Protein AF-A0A6D0IPJ7-F1 (afdb_monomer_lite)

Foldseek 3Di:
DDDDDDDDDQDPVNVVVCVVVVHDDDDDPPPDDPPDDDDDDDDDDDDPLRVLLVVVVVPDDPDDDDVVNSVVVSVVVVVVVVVVVLVPQDWDFDWDADPVLDIDTDPVRTGFHADPQFPPFRKTKHWDDDVVSVDPDTDIDIDGPDDDGDDDDPDDDDDDDPDDDDDDD

Organism: Escherichia coli (NCBI:txid562)

pLDDT: mean 82.39, std 18.3, range [33.25, 98.56]

InterPro domains:
  IPR010424 Acetate kinase EutQ [PF06249] (65-169)
  IPR010424 Acetate kinase EutQ [PTHR36169] (1-169)
  IPR011051 RmlC-like cupin domain superfamily [SSF51182] (88-169)
  IPR014710 RmlC-like jelly roll fold [G3DSA:2.60.120.10] (81-169)

Sequence (169 aa):
MSVVLRASIITPEAREVADLLGFTITECDESSPVTASVPASVPADKTESQRIRETIIAQLPEGQFTESLVAQLMEKVMKEKQSLEQGAMQPSFKSVTGKGGIKVIDGSSVKFGRFDGAEPHCVGLTDLVTGDDGSSMAAGFMQWENAFFPWTLNYDEIDMVLEGELHVR

Radius of gyration: 24.4 Å; chains: 1; bounding box: 51×52×63 Å

Secondary structure (DSSP, 8-state):
-----SS-PPPHHHHHHHHHTTPPP-----------------PPPPPHHHHHHHHHHHHS-SS---HHHHHHHHHHHHHHHHHHHHTT---EEEEEE-TTS-EEEEEEEEEPEE-GGGTTS-EEEEEEE-GGGT-SS-EEEEEESS-------SS-------SS-----

Structure (mmCIF, N/CA/C/O backbone):
data_AF-A0A6D0IPJ7-F1
#
_entry.id   AF-A0A6D0IPJ7-F1
#
loop_
_atom_site.group_PDB
_atom_site.id
_atom_site.type_symbol
_atom_site.label_atom_id
_atom_site.label_alt_id
_atom_site.label_comp_id
_atom_site.label_asym_id
_atom_site.label_entity_id
_atom_site.label_seq_id
_atom_site.pdbx_PDB_ins_code
_atom_site.Cartn_x
_atom_site.Cartn_y
_atom_site.Cartn_z
_atom_site.occupancy
_atom_site.B_iso_or_equiv
_atom_site.auth_seq_id
_atom_site.auth_comp_id
_atom_site.auth_asym_id
_atom_site.auth_atom_id
_atom_site.pdbx_PDB_model_num
ATOM 1 N N . MET A 1 1 ? 2.054 -39.676 -7.316 1.00 47.28 1 MET A N 1
ATOM 2 C CA . MET A 1 1 ? 2.685 -39.345 -6.018 1.00 47.28 1 MET A CA 1
ATOM 3 C C . MET A 1 1 ? 1.877 -38.189 -5.451 1.00 47.28 1 MET A C 1
ATOM 5 O O . MET A 1 1 ? 1.7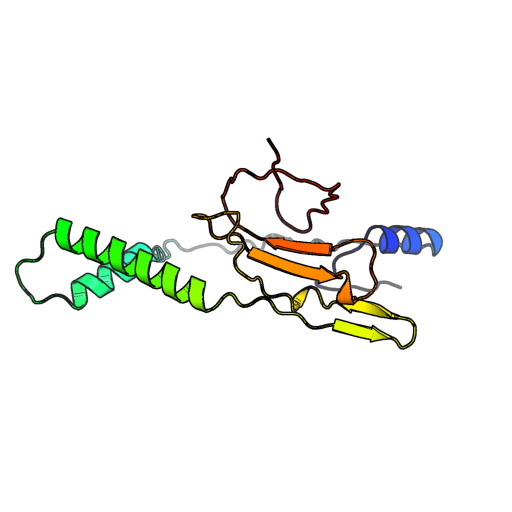25 -37.215 -6.169 1.00 47.28 1 MET A O 1
ATOM 9 N N . SER A 1 2 ? 1.251 -38.332 -4.281 1.00 55.88 2 SER A N 1
ATOM 10 C CA . SER A 1 2 ? 0.356 -37.303 -3.724 1.00 55.88 2 SER A CA 1
ATOM 11 C C . SER A 1 2 ? 1.102 -36.525 -2.648 1.00 55.88 2 SER A C 1
ATOM 13 O O . SER A 1 2 ? 1.565 -37.132 -1.683 1.00 55.88 2 SER A O 1
ATOM 15 N N . VAL A 1 3 ? 1.248 -35.213 -2.820 1.00 57.84 3 VAL A N 1
ATOM 16 C CA . VAL A 1 3 ? 1.872 -34.320 -1.835 1.00 57.84 3 VAL A CA 1
ATOM 17 C C . VAL A 1 3 ? 0.755 -33.499 -1.201 1.00 57.84 3 VAL A C 1
ATOM 19 O O . VAL A 1 3 ? 0.033 -32.801 -1.902 1.00 57.84 3 VAL A O 1
ATOM 22 N N . VAL A 1 4 ? 0.597 -33.607 0.119 1.00 57.28 4 VAL A N 1
ATOM 23 C CA . VAL A 1 4 ? -0.387 -32.830 0.883 1.00 57.28 4 VAL A CA 1
ATOM 24 C C . VAL A 1 4 ? 0.351 -31.698 1.587 1.00 57.28 4 VAL A C 1
ATOM 26 O O . VAL A 1 4 ? 1.088 -31.940 2.542 1.00 57.28 4 VAL A O 1
ATOM 29 N N . LEU A 1 5 ? 0.159 -30.468 1.113 1.00 62.97 5 LEU A N 1
ATOM 30 C CA . LEU A 1 5 ? 0.696 -29.262 1.740 1.00 62.97 5 LEU A CA 1
ATOM 31 C C . LEU A 1 5 ? -0.432 -28.586 2.521 1.00 62.97 5 LEU A C 1
ATOM 33 O O . LEU A 1 5 ? -1.348 -28.006 1.946 1.00 62.97 5 LEU A O 1
ATOM 37 N N . ARG A 1 6 ? -0.401 -28.714 3.848 1.00 58.19 6 ARG A N 1
ATOM 38 C CA . ARG A 1 6 ? -1.371 -28.058 4.731 1.00 58.19 6 ARG A CA 1
ATOM 39 C C . ARG A 1 6 ? -0.940 -26.595 4.890 1.00 58.19 6 ARG A C 1
ATOM 41 O O . ARG A 1 6 ? 0.131 -26.357 5.435 1.00 58.19 6 ARG A O 1
ATOM 48 N N . ALA A 1 7 ? -1.770 -25.660 4.417 1.00 68.25 7 ALA A N 1
ATOM 49 C CA . ALA A 1 7 ? -1.565 -24.201 4.435 1.00 68.25 7 ALA A CA 1
ATOM 50 C C . ALA A 1 7 ? -0.535 -23.651 3.425 1.00 68.25 7 ALA A C 1
ATOM 52 O O . ALA A 1 7 ? 0.494 -23.087 3.791 1.00 68.25 7 ALA A O 1
ATOM 53 N N . SER A 1 8 ? -0.813 -23.779 2.128 1.00 73.06 8 SER A N 1
ATOM 54 C CA . SER A 1 8 ? -0.058 -23.079 1.080 1.00 73.06 8 SER A CA 1
ATOM 55 C C . SER A 1 8 ? -1.012 -22.448 0.071 1.00 73.06 8 SER A C 1
ATOM 57 O O . SER A 1 8 ? -2.024 -23.050 -0.277 1.00 73.06 8 SER A O 1
ATOM 59 N N . ILE A 1 9 ? -0.690 -21.235 -0.382 1.00 76.19 9 ILE A N 1
ATOM 60 C CA . ILE A 1 9 ? -1.416 -20.542 -1.451 1.00 76.19 9 ILE A CA 1
ATOM 61 C C . ILE A 1 9 ? -0.877 -21.049 -2.791 1.00 76.19 9 ILE A C 1
ATOM 63 O O . ILE A 1 9 ? 0.338 -21.125 -2.982 1.00 76.19 9 ILE A O 1
ATOM 67 N N . ILE A 1 10 ? -1.771 -21.395 -3.718 1.00 80.88 10 ILE A N 1
ATOM 68 C CA . ILE A 1 10 ? -1.406 -21.784 -5.084 1.00 80.88 10 ILE A CA 1
ATOM 69 C C . ILE A 1 10 ? -1.476 -20.545 -5.975 1.00 80.88 10 ILE A C 1
ATOM 71 O O . ILE A 1 10 ? -2.546 -19.969 -6.157 1.00 80.88 10 ILE A O 1
ATOM 75 N N . THR A 1 11 ? -0.339 -20.132 -6.532 1.00 86.94 11 THR A N 1
ATOM 76 C CA . THR A 1 11 ? -0.295 -19.031 -7.503 1.00 86.94 11 THR A CA 1
ATOM 77 C C . THR A 1 11 ? -0.794 -19.497 -8.881 1.00 86.94 11 THR A C 1
ATOM 79 O O . THR A 1 11 ? -0.722 -20.692 -9.185 1.00 86.94 11 THR A O 1
ATOM 82 N N . PRO A 1 12 ? -1.265 -18.583 -9.753 1.00 84.19 12 PRO A N 1
ATOM 83 C CA . PRO A 1 12 ? -1.656 -18.934 -11.121 1.00 84.19 12 PRO A CA 1
ATOM 84 C C . PRO A 1 12 ? -0.541 -19.640 -11.909 1.00 84.19 12 PRO A C 1
ATOM 86 O O . PRO A 1 12 ? -0.784 -20.679 -12.516 1.00 84.19 12 PRO A O 1
ATOM 89 N N . GLU A 1 13 ? 0.699 -19.150 -11.809 1.00 86.00 13 GLU A N 1
ATOM 90 C CA . GLU A 1 13 ? 1.871 -19.757 -12.460 1.00 86.00 13 GLU A CA 1
ATOM 91 C C . GLU A 1 13 ? 2.134 -21.190 -11.965 1.00 86.00 13 GLU A C 1
ATOM 93 O O . GLU A 1 13 ? 2.412 -22.088 -12.757 1.00 86.00 13 GLU A O 1
ATOM 98 N N . ALA A 1 14 ? 1.977 -21.448 -10.660 1.00 85.94 14 ALA A N 1
ATOM 99 C CA . ALA A 1 14 ? 2.132 -22.794 -10.110 1.00 85.94 14 ALA A CA 1
ATOM 100 C C . ALA A 1 14 ? 1.087 -23.775 -10.671 1.00 85.94 14 ALA A C 1
ATOM 102 O O . ALA A 1 14 ? 1.394 -24.955 -10.851 1.00 85.94 14 ALA A O 1
ATOM 103 N N . ARG A 1 15 ? -0.129 -23.296 -10.974 1.00 86.75 15 ARG A N 1
ATOM 104 C CA . ARG A 1 15 ? -1.179 -24.105 -11.607 1.00 86.75 15 ARG A CA 1
ATOM 105 C C . ARG A 1 15 ? -0.830 -24.427 -13.065 1.00 86.75 15 ARG A C 1
ATOM 107 O O . ARG A 1 15 ? -0.916 -25.588 -13.450 1.00 86.75 15 ARG A O 1
ATOM 114 N N . GLU A 1 16 ? -0.345 -23.454 -13.835 1.00 89.88 16 GLU A N 1
ATOM 115 C CA . GLU A 1 16 ? 0.087 -23.674 -15.226 1.00 89.88 16 GLU A CA 1
ATOM 116 C C . GLU A 1 16 ? 1.252 -24.672 -15.334 1.00 89.88 16 GLU A C 1
ATOM 118 O O . GLU A 1 16 ? 1.250 -25.567 -16.183 1.00 89.88 16 GLU A O 1
ATOM 123 N N . VAL A 1 17 ? 2.244 -24.563 -14.444 1.00 88.94 17 VAL A N 1
ATOM 124 C CA . VAL A 1 17 ? 3.388 -25.487 -14.411 1.00 88.94 17 VAL A CA 1
ATOM 125 C C . VAL A 1 17 ? 2.953 -26.901 -14.017 1.00 88.94 17 VAL A C 1
ATOM 127 O O . VAL A 1 17 ? 3.465 -27.876 -14.572 1.00 88.94 17 VAL A O 1
ATOM 130 N N . ALA A 1 18 ? 2.005 -27.033 -13.083 1.00 88.19 18 ALA A N 1
ATOM 131 C CA . ALA A 1 18 ? 1.456 -28.331 -12.701 1.00 88.19 18 ALA A CA 1
ATOM 132 C C . ALA A 1 18 ? 0.775 -29.024 -13.890 1.00 88.19 18 ALA A C 1
ATOM 134 O O . ALA A 1 18 ? 1.060 -30.197 -14.142 1.00 88.19 18 ALA A O 1
ATOM 135 N N . ASP A 1 19 ? -0.022 -28.291 -14.671 1.00 87.31 19 ASP A N 1
ATOM 136 C CA . ASP A 1 19 ? -0.680 -28.816 -15.871 1.00 87.31 19 ASP A CA 1
ATOM 137 C C . ASP A 1 19 ? 0.336 -29.270 -16.930 1.00 87.31 19 ASP A C 1
ATOM 139 O O . ASP A 1 19 ? 0.233 -30.381 -17.456 1.00 87.31 19 ASP A O 1
ATOM 143 N N . LEU A 1 20 ? 1.370 -28.460 -17.196 1.00 92.00 20 LEU A N 1
ATOM 144 C CA . LEU A 1 20 ? 2.428 -28.789 -18.160 1.00 92.00 20 LEU A CA 1
ATOM 145 C C . LEU A 1 20 ? 3.170 -30.084 -17.799 1.00 92.00 20 LEU A C 1
ATOM 147 O O . LEU A 1 20 ? 3.556 -30.862 -18.672 1.00 92.00 20 LEU A O 1
ATOM 151 N N . LEU A 1 21 ? 3.383 -30.306 -16.504 1.00 91.75 21 LEU A N 1
ATOM 152 C CA . LEU A 1 21 ? 4.099 -31.464 -15.979 1.00 91.75 21 LEU A CA 1
ATOM 153 C C . LEU A 1 21 ? 3.179 -32.667 -15.699 1.00 91.75 21 LEU A C 1
ATOM 155 O O . LEU A 1 21 ? 3.664 -33.716 -15.273 1.00 91.75 21 LEU A O 1
ATOM 159 N N . GLY A 1 22 ? 1.871 -32.541 -15.952 1.00 88.00 22 GLY A N 1
ATOM 160 C CA . GLY A 1 22 ? 0.890 -33.610 -15.758 1.00 88.00 22 GLY A CA 1
ATOM 161 C C . GLY A 1 22 ? 0.563 -33.900 -14.290 1.00 88.00 22 GLY A C 1
ATOM 162 O O . GLY A 1 22 ? 0.194 -35.027 -13.952 1.00 88.00 22 GLY A O 1
ATOM 163 N N . PHE A 1 23 ? 0.714 -32.912 -13.408 1.00 84.62 23 PHE A N 1
ATOM 164 C CA . PHE A 1 23 ? 0.332 -33.006 -12.003 1.00 84.62 23 PHE A CA 1
ATOM 165 C C . PHE A 1 23 ? -1.063 -32.425 -11.773 1.00 84.62 23 PHE A C 1
ATOM 167 O O . PHE A 1 23 ? -1.372 -31.319 -12.195 1.00 84.62 23 PHE A O 1
ATOM 174 N N . THR A 1 24 ? -1.897 -33.151 -11.029 1.00 81.75 24 THR A N 1
ATOM 175 C CA . THR A 1 24 ? -3.219 -32.673 -10.606 1.00 81.75 24 THR A CA 1
ATOM 176 C C . THR A 1 24 ? -3.140 -32.121 -9.186 1.00 81.75 24 THR A C 1
ATOM 178 O O . THR A 1 24 ? -2.829 -32.858 -8.248 1.00 81.75 24 THR A O 1
ATOM 181 N N . ILE A 1 25 ? -3.443 -30.833 -9.020 1.00 80.69 25 ILE A N 1
ATOM 182 C CA . ILE A 1 25 ? -3.585 -30.202 -7.702 1.00 80.69 25 ILE A CA 1
ATOM 183 C C . ILE A 1 25 ? -4.980 -30.538 -7.165 1.00 80.69 25 ILE A C 1
ATOM 185 O O . ILE A 1 25 ? -5.979 -30.298 -7.837 1.00 80.69 25 ILE A O 1
ATOM 189 N N . THR A 1 26 ? -5.046 -31.112 -5.964 1.00 75.50 26 THR A N 1
ATOM 190 C CA . THR A 1 26 ? -6.308 -31.441 -5.285 1.00 75.50 26 THR A CA 1
ATOM 191 C C . THR A 1 26 ? -6.388 -30.679 -3.972 1.00 75.50 26 THR A C 1
ATOM 193 O O . THR A 1 26 ? -5.490 -30.764 -3.136 1.00 75.50 26 THR A O 1
ATOM 196 N N . GLU A 1 27 ? -7.456 -29.906 -3.802 1.00 71.88 27 GLU A N 1
ATOM 197 C CA . GLU A 1 27 ? -7.763 -29.231 -2.545 1.00 71.88 27 GLU A CA 1
ATOM 198 C C . GLU A 1 27 ? -8.507 -30.232 -1.652 1.00 71.88 27 GLU A C 1
ATOM 200 O O . GLU A 1 27 ? -9.620 -30.657 -1.960 1.00 71.88 27 GLU A O 1
ATOM 205 N N . CYS A 1 28 ? -7.856 -30.687 -0.578 1.00 63.28 28 CYS A N 1
ATOM 206 C CA . CYS A 1 28 ? -8.507 -31.541 0.412 1.00 63.28 28 CYS A CA 1
ATOM 207 C C . CYS A 1 28 ? -9.331 -30.673 1.360 1.00 63.28 28 CYS A C 1
ATOM 209 O O . CYS A 1 28 ? -8.795 -30.086 2.300 1.00 63.28 28 CYS A O 1
ATOM 211 N N . ASP A 1 29 ? -10.636 -30.647 1.128 1.00 61.47 29 ASP A N 1
ATOM 212 C CA . ASP A 1 29 ? -11.613 -30.069 2.038 1.00 61.47 29 ASP A CA 1
ATOM 213 C C . ASP A 1 29 ? -11.890 -31.078 3.173 1.00 61.47 29 ASP A C 1
ATOM 215 O O . ASP A 1 29 ? -12.833 -31.866 3.131 1.00 61.47 29 ASP A O 1
ATOM 219 N N . GLU A 1 30 ? -11.024 -31.131 4.193 1.00 48.97 30 GLU A N 1
ATOM 220 C CA . GLU A 1 30 ? -11.346 -31.820 5.458 1.00 48.97 30 GLU A CA 1
ATOM 221 C C . GLU A 1 30 ? -12.296 -30.946 6.294 1.00 48.97 30 GLU A C 1
ATOM 223 O O . GLU A 1 30 ? -11.996 -30.518 7.406 1.00 48.97 30 GLU A O 1
ATOM 228 N N . SER A 1 31 ? -13.471 -30.677 5.734 1.00 47.97 31 SER A N 1
ATOM 229 C CA . SER A 1 31 ? -14.603 -30.043 6.403 1.00 47.97 31 SER A CA 1
ATOM 230 C C . SER A 1 31 ? -15.776 -31.027 6.496 1.00 47.97 31 SER A C 1
ATOM 232 O O . SER A 1 31 ? -16.910 -30.745 6.121 1.00 47.97 31 SER A O 1
ATOM 234 N N . SER A 1 32 ? -15.534 -32.222 7.049 1.00 35.28 32 SER A N 1
ATOM 235 C CA . SER A 1 32 ? -16.635 -33.047 7.559 1.00 35.28 32 SER A CA 1
ATOM 236 C C . SER A 1 32 ? -17.131 -32.478 8.900 1.00 35.28 32 SER A C 1
ATOM 238 O O . SER A 1 32 ? -16.313 -32.271 9.802 1.00 35.28 32 SER A O 1
ATOM 240 N N . PRO A 1 33 ? -18.446 -32.242 9.079 1.00 38.38 33 PRO A N 1
ATOM 241 C CA . PRO A 1 33 ? -18.977 -31.604 10.272 1.00 38.38 33 PRO A CA 1
ATOM 242 C C . PRO A 1 33 ? -18.966 -32.606 11.425 1.00 38.38 33 PRO A C 1
ATOM 244 O O . PRO A 1 33 ? -19.749 -33.559 11.460 1.00 38.38 33 PRO A O 1
ATOM 247 N N . VAL A 1 34 ? -18.089 -32.395 12.404 1.00 33.75 34 VAL A N 1
ATOM 248 C CA . VAL A 1 34 ? -18.173 -33.128 13.667 1.00 33.75 34 VAL A CA 1
ATOM 249 C C . VAL A 1 34 ? -19.411 -32.616 14.399 1.00 33.75 34 VAL A C 1
ATOM 251 O O . VAL A 1 34 ? -19.437 -31.513 14.941 1.00 33.75 34 VAL A O 1
ATOM 254 N N . THR A 1 35 ? -20.474 -33.418 14.365 1.00 38.06 35 THR A N 1
ATOM 255 C CA . THR A 1 35 ? -21.711 -33.168 15.103 1.00 38.06 35 THR A CA 1
ATOM 256 C C . THR A 1 35 ? -21.435 -33.449 16.579 1.00 38.06 35 THR A C 1
ATOM 258 O O . THR A 1 35 ? -21.559 -34.582 17.037 1.00 38.06 35 THR A O 1
ATOM 261 N N . ALA A 1 36 ? -21.012 -32.428 17.323 1.00 33.25 36 ALA A N 1
ATOM 262 C CA . ALA A 1 36 ? -20.951 -32.470 18.779 1.00 33.25 36 ALA A CA 1
ATOM 263 C C . ALA A 1 36 ? -22.228 -31.837 19.348 1.00 33.25 36 ALA A C 1
ATOM 265 O O . ALA A 1 36 ? -22.460 -30.632 19.275 1.00 33.25 36 ALA A O 1
ATOM 266 N N . SER A 1 37 ? -23.084 -32.690 19.892 1.00 35.56 37 SER A N 1
ATOM 267 C CA . SER A 1 37 ? -24.284 -32.337 20.636 1.00 35.56 37 SER A CA 1
ATOM 268 C C . SER A 1 37 ? -23.958 -31.716 22.009 1.00 35.56 37 SER A C 1
ATOM 270 O O . SER A 1 37 ? -23.456 -32.444 22.859 1.00 35.56 37 SER A O 1
ATOM 272 N N . VAL A 1 38 ? -24.368 -30.443 22.208 1.00 36.34 38 VAL A N 1
ATOM 273 C CA . VAL A 1 38 ? -24.939 -29.798 23.437 1.00 36.34 38 VAL A CA 1
ATOM 274 C C . VAL A 1 38 ? -23.976 -29.674 24.664 1.00 36.34 38 VAL A C 1
ATOM 276 O O . VAL A 1 38 ? -23.328 -30.658 24.999 1.00 36.34 38 VAL A O 1
ATOM 279 N N . PRO A 1 39 ? -23.867 -28.524 25.394 1.00 38.75 39 PRO A N 1
ATOM 280 C CA . PRO A 1 39 ? -24.992 -27.716 25.863 1.00 38.75 39 PRO A CA 1
ATOM 281 C C . PRO A 1 39 ? -24.925 -26.194 25.701 1.00 38.75 39 PRO A C 1
ATOM 283 O O . PRO A 1 39 ? -23.914 -25.578 25.387 1.00 38.75 39 PRO A O 1
ATOM 286 N N . ALA A 1 40 ? -26.113 -25.634 25.915 1.00 44.31 40 ALA A N 1
ATOM 287 C CA . ALA A 1 40 ? -26.458 -24.232 26.013 1.00 44.31 40 ALA A CA 1
ATOM 288 C C . ALA A 1 40 ? -25.457 -23.363 26.802 1.00 44.31 40 ALA A C 1
ATOM 290 O O . ALA A 1 40 ? -24.855 -23.795 27.782 1.00 44.31 40 ALA A O 1
ATOM 291 N N . SER A 1 41 ? -25.436 -22.085 26.402 1.00 46.41 41 SER A N 1
ATOM 292 C CA . SER A 1 41 ? -24.888 -20.904 27.087 1.00 46.41 41 SER A CA 1
ATOM 293 C C . SER A 1 41 ? -23.372 -20.857 27.320 1.00 46.41 41 SER A C 1
ATOM 295 O O . SER A 1 41 ? -22.863 -21.347 28.322 1.00 46.41 41 SER A O 1
ATOM 297 N N . VAL A 1 42 ? -22.679 -20.117 26.449 1.00 33.50 42 VAL A N 1
ATOM 298 C CA . VAL A 1 42 ? -21.396 -19.462 26.754 1.00 33.50 42 VAL A CA 1
ATOM 299 C C . VAL A 1 42 ? -21.688 -17.954 26.850 1.00 33.50 42 VAL A C 1
ATOM 301 O O . VAL A 1 42 ? -22.371 -17.433 25.965 1.00 33.50 42 VAL A O 1
ATOM 304 N N . PRO A 1 43 ? -21.291 -17.248 27.926 1.00 42.38 43 PRO A N 1
ATOM 305 C CA . PRO A 1 43 ? -21.632 -15.841 28.111 1.00 42.38 43 PRO A CA 1
ATOM 306 C C . PRO A 1 43 ? -20.864 -14.958 27.120 1.00 42.38 43 PRO A C 1
ATOM 308 O O . PRO A 1 43 ? -19.745 -15.275 26.728 1.00 42.38 43 PRO A O 1
ATOM 311 N N . ALA A 1 44 ? -21.496 -13.854 26.721 1.00 43.91 44 ALA A N 1
ATOM 312 C CA . ALA A 1 44 ? -20.967 -12.865 25.790 1.00 43.91 44 ALA A CA 1
ATOM 313 C C . ALA A 1 44 ? -19.559 -12.389 26.184 1.00 43.91 44 ALA A C 1
ATOM 315 O O . ALA A 1 44 ? -19.352 -11.887 27.291 1.00 43.91 44 ALA A O 1
ATOM 316 N N . ASP A 1 45 ? -18.609 -12.514 25.259 1.00 54.34 45 ASP A N 1
ATOM 317 C CA . ASP A 1 45 ? -17.313 -11.854 25.371 1.00 54.34 45 ASP A CA 1
ATOM 318 C C . ASP A 1 45 ? -17.558 -10.339 25.281 1.00 54.34 45 ASP A C 1
ATOM 320 O O . ASP A 1 45 ? -18.162 -9.846 24.322 1.00 54.34 45 ASP A O 1
ATOM 324 N N . LYS A 1 46 ? -17.203 -9.598 26.335 1.00 54.62 46 LYS A N 1
ATOM 325 C CA . LYS A 1 46 ? -17.490 -8.161 26.425 1.00 54.62 46 LYS A CA 1
ATOM 326 C C . LYS A 1 46 ? -16.722 -7.419 25.333 1.00 54.62 46 LYS A C 1
ATOM 328 O O . LYS A 1 46 ? -15.517 -7.625 25.176 1.00 54.62 46 LYS A O 1
ATOM 333 N N . THR A 1 47 ? -17.394 -6.521 24.614 1.00 78.75 47 THR A N 1
ATOM 334 C CA . THR A 1 47 ? -16.737 -5.689 23.594 1.00 78.75 47 THR A CA 1
ATOM 335 C C . THR A 1 47 ? -15.644 -4.827 24.234 1.00 78.75 47 THR A C 1
ATOM 337 O O . THR A 1 47 ? -15.705 -4.496 25.420 1.00 78.75 47 THR A O 1
ATOM 340 N N . GLU A 1 48 ? -14.612 -4.451 23.476 1.00 74.69 48 GLU A N 1
ATOM 341 C CA . GLU A 1 48 ? -13.485 -3.675 24.017 1.00 74.69 48 GLU A CA 1
ATOM 342 C C . GLU A 1 48 ? -13.944 -2.379 24.708 1.00 74.69 48 GLU A C 1
ATOM 344 O O . GLU A 1 48 ? -13.492 -2.065 25.809 1.00 74.69 48 GLU A O 1
ATOM 349 N N . SER A 1 49 ? -14.931 -1.687 24.135 1.00 75.94 49 SER A N 1
ATOM 350 C CA . SER A 1 49 ? -15.537 -0.493 24.730 1.00 75.94 49 SER A CA 1
ATOM 351 C C . SER A 1 49 ? -16.180 -0.763 26.097 1.00 75.94 49 SER A C 1
ATOM 353 O O . SER A 1 49 ? -16.129 0.097 26.975 1.00 75.94 49 SER A O 1
ATOM 355 N N . GLN A 1 50 ? -16.751 -1.954 26.314 1.00 81.50 50 GLN A N 1
ATOM 356 C CA . GLN A 1 50 ? -17.299 -2.356 27.615 1.00 81.50 50 GLN A CA 1
ATOM 357 C C . GLN A 1 50 ? -16.183 -2.594 28.634 1.00 81.50 50 GLN A C 1
ATOM 359 O O . GLN A 1 50 ? -16.297 -2.140 29.771 1.00 81.50 50 GLN A O 1
ATOM 364 N N . ARG A 1 51 ? -15.073 -3.220 28.220 1.00 85.38 51 ARG A N 1
ATOM 365 C CA . ARG A 1 51 ? -13.892 -3.405 29.081 1.00 85.38 51 ARG A CA 1
ATOM 366 C C . ARG A 1 51 ? -13.272 -2.063 29.493 1.00 85.38 51 ARG A C 1
ATOM 368 O O . ARG A 1 51 ? -12.951 -1.866 30.666 1.00 85.38 51 ARG A O 1
ATOM 375 N N . ILE A 1 52 ? -13.157 -1.117 28.557 1.00 83.31 52 ILE A N 1
ATOM 376 C CA . ILE A 1 52 ? -12.644 0.236 28.830 1.00 83.31 52 ILE A CA 1
ATOM 377 C C . ILE A 1 52 ? -13.568 0.973 29.807 1.00 83.31 52 ILE A C 1
ATOM 379 O O . ILE A 1 52 ? -13.093 1.532 30.795 1.00 83.31 52 ILE A O 1
ATOM 383 N N . ARG A 1 53 ? -14.888 0.923 29.587 1.00 84.00 53 ARG A N 1
ATOM 384 C CA . ARG A 1 53 ? -15.877 1.567 30.464 1.00 84.00 53 ARG A CA 1
ATOM 385 C C . ARG A 1 53 ? -15.827 1.030 31.895 1.00 84.00 53 ARG A C 1
ATOM 387 O O . ARG A 1 53 ? -15.818 1.817 32.836 1.00 84.00 53 ARG A O 1
ATOM 394 N N . GLU A 1 54 ? -15.771 -0.290 32.065 1.00 85.00 54 GLU A N 1
ATOM 395 C CA . GLU A 1 54 ? -15.673 -0.927 33.387 1.00 85.00 54 GLU A CA 1
ATOM 396 C C . GLU A 1 54 ? -14.398 -0.516 34.126 1.00 85.00 54 GLU A C 1
ATOM 398 O O . GLU A 1 54 ? -14.445 -0.220 35.318 1.00 85.00 54 GLU A O 1
ATOM 403 N N . THR A 1 55 ? -13.280 -0.416 33.405 1.00 84.81 55 THR A N 1
ATOM 404 C CA . THR A 1 55 ? -12.003 0.034 33.973 1.00 84.81 55 THR A CA 1
ATOM 405 C C . THR A 1 55 ? -12.065 1.491 34.434 1.00 84.81 55 THR A C 1
ATOM 407 O O . THR A 1 55 ? -11.593 1.801 35.526 1.00 84.81 55 THR A O 1
ATOM 410 N N . ILE A 1 56 ? -12.683 2.376 33.642 1.00 84.06 56 ILE A N 1
ATOM 411 C CA . ILE A 1 56 ? -12.883 3.787 34.011 1.00 84.06 56 ILE A CA 1
ATOM 412 C C . ILE A 1 56 ? -13.729 3.884 35.284 1.00 84.06 56 ILE A C 1
ATOM 414 O O . ILE A 1 56 ? -13.350 4.582 36.218 1.00 84.06 56 ILE A O 1
ATOM 418 N N . ILE A 1 57 ? -14.845 3.151 35.350 1.00 83.88 57 ILE A N 1
ATOM 419 C CA . ILE A 1 57 ? -15.748 3.164 36.511 1.00 83.88 57 ILE A CA 1
ATOM 420 C C . ILE A 1 57 ? -15.050 2.639 37.771 1.00 83.88 57 ILE A C 1
ATOM 422 O O . ILE A 1 57 ? -15.205 3.231 38.834 1.00 83.88 57 ILE A O 1
ATOM 426 N N . ALA A 1 58 ? -14.249 1.576 37.661 1.00 84.62 58 ALA A N 1
ATOM 427 C CA . ALA A 1 58 ? -13.521 1.000 38.793 1.00 84.62 58 ALA A CA 1
ATOM 428 C C . ALA A 1 58 ? -12.435 1.928 39.372 1.00 84.62 58 ALA A C 1
ATOM 430 O O . ALA A 1 58 ? -12.034 1.758 40.520 1.00 84.62 58 ALA A O 1
ATOM 431 N N . GLN A 1 59 ? -11.941 2.886 38.583 1.00 83.00 59 GLN A N 1
AT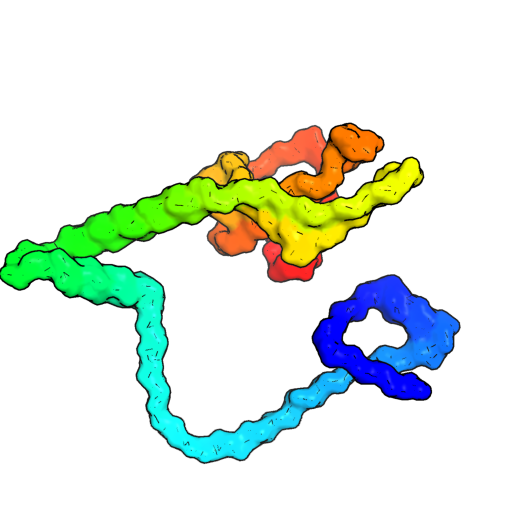OM 432 C CA . GLN A 1 59 ? -10.917 3.851 39.000 1.00 83.00 59 GLN A CA 1
ATOM 433 C C . GLN A 1 59 ? -11.502 5.186 39.480 1.00 83.00 59 GLN A C 1
ATOM 435 O O . GLN A 1 59 ? -10.761 6.026 39.994 1.00 83.00 59 GLN A O 1
ATOM 440 N N . LEU A 1 60 ? -12.812 5.403 39.320 1.00 81.12 60 LEU A N 1
ATOM 441 C CA . LEU A 1 60 ? -13.485 6.605 39.804 1.00 81.12 60 LEU A CA 1
ATOM 442 C C . LEU A 1 60 ? -13.815 6.478 41.306 1.00 81.12 60 LEU A C 1
ATOM 444 O O . LEU A 1 60 ? -14.151 5.389 41.769 1.00 81.12 60 LEU A O 1
ATOM 448 N N . PRO A 1 61 ? -13.746 7.577 42.085 1.00 79.81 61 PRO A N 1
ATOM 449 C CA . PRO A 1 61 ? -14.125 7.569 43.497 1.00 79.81 61 PRO A CA 1
ATOM 450 C C . PRO A 1 61 ? -15.580 7.124 43.699 1.00 79.81 61 PRO A C 1
ATOM 452 O O . PRO A 1 61 ? -16.460 7.481 42.911 1.00 79.81 61 PRO A O 1
ATOM 455 N N . GLU A 1 62 ? -15.850 6.388 44.780 1.00 72.12 62 GLU A N 1
ATOM 456 C CA . GLU A 1 62 ? -17.216 6.000 45.139 1.00 72.12 62 GLU A CA 1
ATOM 457 C C . GLU A 1 62 ? -18.058 7.245 45.460 1.00 72.12 62 GLU A C 1
ATOM 459 O O . GLU A 1 62 ? -17.865 7.911 46.477 1.00 72.12 62 GLU A O 1
ATOM 464 N N . GLY A 1 63 ? -19.011 7.547 44.574 1.00 67.06 63 GLY A N 1
ATOM 465 C CA . GLY A 1 63 ? -19.980 8.628 44.742 1.00 67.06 63 GLY A CA 1
ATOM 466 C C . GLY A 1 63 ? -19.771 9.805 43.786 1.00 67.06 63 GLY A C 1
ATOM 467 O O . GLY A 1 63 ? -18.812 10.558 43.895 1.00 67.06 63 GLY A O 1
ATOM 468 N N . GLN A 1 64 ? -20.767 9.994 42.912 1.00 65.12 64 GLN A N 1
ATOM 469 C CA . GLN A 1 64 ? -20.960 11.117 41.980 1.00 65.12 64 GLN A CA 1
ATOM 470 C C . GLN A 1 64 ? -19.957 11.232 40.823 1.00 65.12 64 GLN A C 1
ATOM 472 O O . GLN A 1 64 ? -19.258 12.230 40.672 1.00 65.12 64 GLN A O 1
ATOM 477 N N . PHE A 1 65 ? -20.007 10.273 39.902 1.00 69.88 65 PHE A N 1
ATOM 478 C CA . PHE A 1 65 ? -19.672 10.551 38.506 1.00 69.88 65 PHE A CA 1
ATOM 479 C C . PHE A 1 65 ? -20.953 10.570 37.668 1.00 69.88 65 PHE A C 1
ATOM 481 O O . PHE A 1 65 ? -21.905 9.835 37.931 1.00 69.88 65 PHE A O 1
ATOM 488 N N . THR A 1 66 ? -21.003 11.457 36.679 1.00 81.38 66 THR A N 1
ATOM 489 C CA . THR A 1 66 ? -22.118 11.539 35.733 1.00 81.38 66 THR A CA 1
ATOM 490 C C . THR A 1 66 ? -21.820 10.671 34.514 1.00 81.38 66 THR A C 1
ATOM 492 O O . THR A 1 66 ? -20.661 10.496 34.142 1.00 81.38 66 THR A O 1
ATOM 495 N N . GLU A 1 67 ? -22.854 10.165 33.841 1.00 82.25 67 GLU A N 1
ATOM 496 C CA . GLU A 1 67 ? -22.679 9.453 32.560 1.00 82.25 67 GLU A CA 1
ATOM 497 C C . GLU A 1 67 ? -21.950 10.313 31.513 1.00 82.25 67 GLU A C 1
ATOM 499 O O . GLU A 1 67 ? -21.163 9.800 30.723 1.00 82.25 67 GLU A O 1
ATOM 504 N N . SER A 1 68 ? -22.127 11.638 31.562 1.00 83.44 68 SER A N 1
ATOM 505 C CA . SER A 1 68 ? -21.389 12.581 30.712 1.00 83.44 68 SER A CA 1
ATOM 506 C C . SER A 1 68 ? -19.874 12.521 30.948 1.00 83.44 68 SER A C 1
ATOM 508 O O . SER A 1 68 ? -19.102 12.471 29.992 1.00 83.44 68 SER A O 1
ATOM 510 N N . LEU A 1 69 ? -19.434 12.448 32.210 1.00 83.88 69 LEU A N 1
ATOM 511 C CA . LEU A 1 69 ? -18.013 12.332 32.546 1.00 83.88 69 LEU A CA 1
ATOM 512 C C . LEU A 1 69 ? -17.427 11.000 32.059 1.00 83.88 69 LEU A C 1
ATOM 514 O O . LEU A 1 69 ? -16.314 10.971 31.541 1.00 83.88 69 LEU A O 1
ATOM 518 N N . VAL A 1 70 ? -18.185 9.905 32.177 1.00 84.31 70 VAL A N 1
ATOM 519 C CA . VAL A 1 70 ? -17.767 8.592 31.659 1.00 84.31 70 VAL A CA 1
ATOM 520 C C . VAL A 1 70 ? -17.633 8.633 30.138 1.00 84.31 70 VAL A C 1
ATOM 522 O O . VAL A 1 70 ? -16.626 8.167 29.613 1.00 84.31 70 VAL A O 1
ATOM 525 N N . ALA A 1 71 ? -18.589 9.238 29.429 1.00 83.69 71 ALA A N 1
ATOM 526 C CA . ALA A 1 71 ? -18.526 9.395 27.977 1.00 83.69 71 ALA A CA 1
ATOM 527 C C . ALA A 1 71 ? -17.313 10.235 27.532 1.00 83.69 71 ALA A C 1
ATOM 529 O O . ALA A 1 71 ? -16.596 9.833 26.619 1.00 83.69 71 ALA A O 1
ATOM 530 N N . GLN A 1 72 ? -17.028 11.347 28.220 1.00 84.44 72 GLN A N 1
ATOM 531 C CA . GLN A 1 72 ? -15.857 12.190 27.943 1.00 84.44 72 GLN A CA 1
ATOM 532 C C . GLN A 1 72 ? -14.533 11.461 28.200 1.00 84.44 72 GLN A C 1
ATOM 534 O O . GLN A 1 72 ? -13.584 11.597 27.428 1.00 84.44 72 GLN A O 1
ATOM 539 N N . LEU A 1 73 ? -14.456 10.669 29.272 1.00 86.31 73 LEU A N 1
ATOM 540 C CA . LEU A 1 73 ? -13.283 9.848 29.566 1.00 86.31 73 LEU A CA 1
ATOM 541 C C . LEU A 1 73 ? -13.114 8.732 28.534 1.00 86.31 73 LEU A C 1
ATOM 543 O O . LEU A 1 73 ? -11.992 8.480 28.109 1.00 86.31 73 LEU A O 1
ATOM 547 N N . MET A 1 74 ? -14.205 8.110 28.077 1.00 85.56 74 MET A N 1
ATOM 548 C CA . MET A 1 74 ? -14.150 7.140 26.984 1.00 85.56 74 MET A CA 1
ATOM 549 C C . MET A 1 74 ? -13.637 7.779 25.694 1.00 85.56 74 MET A C 1
ATOM 551 O O . MET A 1 74 ? -12.712 7.245 25.094 1.00 85.56 74 MET A O 1
ATOM 555 N N . GLU A 1 75 ? -14.174 8.931 25.290 1.00 84.88 75 GLU A N 1
ATOM 556 C CA . GLU A 1 75 ? -13.710 9.654 24.101 1.00 84.88 75 GLU A CA 1
ATOM 557 C C . GLU A 1 75 ? -12.220 10.003 24.205 1.00 84.88 75 GLU A C 1
ATOM 559 O O . GLU A 1 75 ? -11.450 9.752 23.276 1.00 84.88 75 GLU A O 1
ATOM 564 N N . LYS A 1 76 ? -11.784 10.511 25.363 1.00 85.88 76 LYS A N 1
ATOM 565 C CA . LYS A 1 76 ? -10.382 10.854 25.605 1.00 85.88 76 LYS A CA 1
ATOM 566 C C . LYS A 1 76 ? -9.466 9.630 25.558 1.00 85.88 76 LYS A C 1
ATOM 568 O O . LYS A 1 76 ? -8.426 9.696 24.913 1.00 85.88 76 LYS A O 1
ATOM 573 N N . VAL A 1 77 ? -9.849 8.520 26.191 1.00 85.75 77 VAL A N 1
ATOM 574 C CA . VAL A 1 77 ? -9.069 7.270 26.186 1.00 85.75 77 VAL A CA 1
ATOM 575 C C . VAL A 1 77 ? -8.986 6.680 24.781 1.00 85.75 77 VAL A C 1
ATOM 577 O O . VAL A 1 77 ? -7.916 6.238 24.374 1.00 85.75 77 VAL A O 1
ATOM 580 N N . MET A 1 78 ? -10.081 6.707 24.018 1.00 82.00 78 MET A N 1
ATOM 581 C CA . MET A 1 78 ? -10.092 6.260 22.622 1.00 82.00 78 MET A CA 1
ATOM 582 C C . MET A 1 78 ? -9.168 7.128 21.759 1.00 82.00 78 MET A C 1
ATOM 584 O O . MET A 1 78 ? -8.382 6.600 20.976 1.00 82.00 78 MET A O 1
ATOM 588 N N . LYS A 1 79 ? -9.199 8.451 21.954 1.00 79.44 79 LYS A N 1
ATOM 589 C CA . LYS A 1 79 ? -8.337 9.401 21.241 1.00 79.44 79 LYS A CA 1
ATOM 590 C C . LYS A 1 79 ? -6.857 9.258 21.617 1.00 79.44 79 LYS A C 1
ATOM 592 O O . LYS A 1 79 ? -5.999 9.292 20.740 1.00 79.44 79 LYS A O 1
ATOM 597 N N . GLU A 1 80 ? -6.544 9.077 22.899 1.00 75.88 80 GLU A N 1
ATOM 598 C CA . GLU A 1 80 ? -5.171 8.849 23.370 1.00 75.88 80 GLU A CA 1
ATOM 599 C C . GLU A 1 80 ? -4.628 7.497 22.893 1.00 75.88 80 GLU A C 1
ATOM 601 O O . GLU A 1 80 ? -3.491 7.440 22.427 1.00 75.88 80 GLU A O 1
ATOM 606 N N . LYS A 1 81 ? -5.437 6.428 22.912 1.00 72.19 81 LYS A N 1
ATOM 607 C CA . LYS A 1 81 ? -5.064 5.138 22.310 1.00 72.19 81 LYS A CA 1
ATOM 608 C C . LYS A 1 81 ? -4.761 5.269 20.821 1.00 72.19 81 LYS A C 1
ATOM 610 O O . LYS A 1 81 ? -3.693 4.837 20.403 1.00 72.19 81 LYS A O 1
ATOM 615 N N . GLN A 1 82 ? -5.627 5.941 20.059 1.00 66.50 82 GLN A N 1
ATOM 616 C CA . GLN A 1 82 ? -5.356 6.237 18.650 1.00 66.50 82 GLN A CA 1
ATOM 617 C C . GLN A 1 82 ? -4.042 7.010 18.476 1.00 66.50 82 GLN A C 1
ATOM 619 O O . GLN A 1 82 ? -3.257 6.681 17.595 1.00 66.50 82 GLN A O 1
ATOM 624 N N . SER A 1 83 ? -3.753 7.992 19.335 1.00 64.06 83 SER A N 1
ATOM 625 C CA . SER A 1 83 ? -2.493 8.749 19.263 1.00 64.06 83 SER A CA 1
ATOM 626 C C . SER A 1 83 ? -1.246 7.924 19.614 1.00 64.06 83 SER A C 1
ATOM 628 O O . SER A 1 83 ? -0.176 8.135 19.045 1.00 64.06 83 SER A O 1
ATOM 630 N N . LEU A 1 84 ? -1.371 6.955 20.526 1.00 60.53 84 LEU A N 1
ATOM 631 C CA . LEU A 1 84 ? -0.289 6.044 20.909 1.00 60.53 84 LEU A CA 1
ATOM 632 C C . LEU A 1 84 ? -0.016 5.002 19.819 1.00 60.53 84 LEU A C 1
ATOM 634 O O . LEU A 1 84 ? 1.142 4.695 19.544 1.00 60.53 84 LEU A O 1
ATOM 638 N N . GLU A 1 85 ? -1.064 4.504 19.165 1.00 59.03 85 GLU A N 1
ATOM 639 C CA . GLU A 1 85 ? -0.953 3.637 17.988 1.00 59.03 85 GLU A CA 1
ATOM 640 C C . GLU A 1 85 ? -0.322 4.388 16.801 1.00 59.03 85 GLU A C 1
ATOM 642 O O . GLU A 1 85 ? 0.556 3.848 16.128 1.00 59.03 85 GLU A O 1
ATOM 647 N N . GLN A 1 86 ? -0.660 5.670 16.616 1.00 52.38 86 GLN A N 1
ATOM 648 C CA . GLN A 1 86 ? -0.057 6.546 15.600 1.00 52.38 86 GLN A CA 1
ATOM 649 C C . GLN A 1 86 ? 1.456 6.748 15.796 1.00 52.38 86 GLN A C 1
ATOM 651 O O . GLN A 1 86 ? 2.192 6.829 14.815 1.00 52.38 86 GLN A O 1
ATOM 656 N N . GLY A 1 87 ? 1.951 6.782 17.039 1.00 51.94 87 GLY A N 1
ATOM 657 C CA . GLY A 1 87 ? 3.387 6.892 17.333 1.00 51.94 87 GLY A CA 1
ATOM 658 C C . GLY A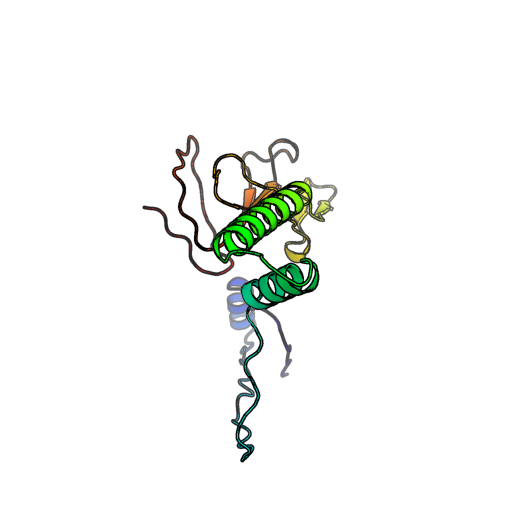 1 87 ? 4.204 5.625 17.029 1.00 51.94 87 GLY A C 1
ATOM 659 O O . GLY A 1 87 ? 5.433 5.692 16.973 1.00 51.94 87 GLY A O 1
ATOM 660 N N . ALA A 1 88 ? 3.546 4.478 16.827 1.00 56.12 88 ALA A N 1
ATOM 661 C CA . ALA A 1 88 ? 4.188 3.173 16.651 1.00 56.12 88 ALA A CA 1
ATOM 662 C C . ALA A 1 88 ? 4.224 2.668 15.193 1.00 56.12 88 ALA A C 1
ATOM 664 O O . ALA A 1 88 ? 4.929 1.698 14.905 1.00 56.12 88 ALA A O 1
ATOM 665 N N . MET A 1 89 ? 3.505 3.310 14.265 1.00 67.56 89 MET A N 1
ATOM 666 C CA . MET A 1 89 ? 3.452 2.918 12.848 1.00 67.56 89 MET A CA 1
ATOM 667 C C . MET A 1 89 ? 4.662 3.449 12.070 1.00 67.56 89 MET A C 1
ATOM 669 O O . MET A 1 89 ? 4.559 4.395 11.293 1.00 67.56 89 MET A O 1
ATOM 673 N N . GLN A 1 90 ? 5.833 2.852 12.300 1.00 81.88 90 GLN A N 1
ATOM 674 C CA . GLN A 1 90 ? 7.018 3.088 11.471 1.00 81.88 90 GLN A CA 1
ATOM 675 C C . GLN A 1 90 ? 7.077 2.062 10.327 1.00 81.88 90 GLN A C 1
ATOM 677 O O . GLN A 1 90 ? 7.067 0.853 10.601 1.00 81.88 90 GLN A O 1
ATOM 682 N N . PRO A 1 91 ? 7.171 2.509 9.060 1.00 94.25 91 PRO A N 1
ATOM 683 C CA . PRO A 1 91 ? 7.260 1.604 7.924 1.00 94.25 91 PRO A CA 1
ATOM 684 C C . PRO A 1 91 ? 8.576 0.821 7.980 1.00 94.25 91 PRO A C 1
ATOM 686 O O . PRO A 1 91 ? 9.646 1.381 8.220 1.00 94.25 91 PRO A O 1
ATOM 689 N N . SER A 1 92 ? 8.516 -0.496 7.790 1.00 96.75 92 SER A N 1
ATOM 690 C CA . SER A 1 92 ? 9.718 -1.339 7.711 1.00 96.75 92 SER A CA 1
ATOM 691 C C . SER A 1 92 ? 9.428 -2.667 7.027 1.00 96.75 92 SER A C 1
ATOM 693 O O . SER A 1 92 ? 8.288 -3.113 6.989 1.00 96.75 92 SER A O 1
ATOM 695 N N . PHE A 1 93 ? 10.462 -3.308 6.487 1.00 98.12 93 PHE A N 1
ATOM 696 C CA . PHE A 1 93 ? 10.372 -4.619 5.848 1.00 98.12 93 PHE A CA 1
ATOM 697 C C . PHE A 1 93 ? 11.759 -5.265 5.765 1.00 98.12 93 PHE A C 1
ATOM 699 O O . PHE A 1 93 ? 12.788 -4.606 5.927 1.00 98.12 93 PHE A O 1
ATOM 706 N N . LYS A 1 94 ? 11.795 -6.573 5.508 1.00 97.69 94 LYS A N 1
ATOM 707 C CA . LYS A 1 94 ? 13.011 -7.320 5.183 1.00 97.69 94 LYS A CA 1
ATOM 708 C C . LYS A 1 94 ? 13.096 -7.526 3.675 1.00 97.69 94 LYS A C 1
ATOM 710 O O . LYS A 1 94 ? 12.113 -7.882 3.028 1.00 97.69 94 LYS A O 1
ATOM 715 N N . SER A 1 95 ? 14.295 -7.367 3.125 1.00 98.00 95 SER A N 1
ATOM 716 C CA . SER A 1 95 ? 14.574 -7.658 1.720 1.00 98.00 95 SER A CA 1
ATOM 717 C C . SER A 1 95 ? 15.973 -8.230 1.526 1.00 98.00 95 SER A C 1
ATOM 719 O O . SER A 1 95 ? 16.879 -7.973 2.320 1.00 98.00 95 SER A O 1
ATOM 721 N N . VAL A 1 96 ? 16.162 -8.962 0.433 1.00 98.00 96 VAL A N 1
ATOM 722 C CA . VAL A 1 96 ? 17.464 -9.436 -0.040 1.00 98.00 96 VAL A CA 1
ATOM 723 C C . VAL A 1 96 ? 17.693 -8.893 -1.442 1.00 98.00 96 VAL A C 1
ATOM 725 O O . VAL A 1 96 ? 16.861 -9.098 -2.322 1.00 98.00 96 VAL A O 1
ATOM 728 N N . THR A 1 97 ? 18.836 -8.246 -1.663 1.00 97.56 97 THR A N 1
ATOM 729 C CA . THR A 1 97 ? 19.238 -7.760 -2.989 1.00 97.56 97 THR A CA 1
ATOM 730 C C . THR A 1 97 ? 20.430 -8.564 -3.486 1.00 97.56 97 THR A C 1
ATOM 732 O O . THR A 1 97 ? 21.491 -8.596 -2.858 1.00 97.56 97 THR A O 1
ATOM 735 N N . GLY A 1 98 ? 20.256 -9.250 -4.613 1.00 94.56 98 GLY A N 1
ATOM 736 C CA . GLY A 1 98 ? 21.330 -9.983 -5.273 1.00 94.56 98 GLY A CA 1
ATOM 737 C C . GLY A 1 98 ? 22.353 -9.045 -5.922 1.00 94.56 98 GLY A C 1
ATOM 738 O O . GLY A 1 98 ? 22.058 -7.895 -6.236 1.00 94.56 98 GLY A O 1
ATOM 739 N N . LYS A 1 99 ? 23.557 -9.556 -6.216 1.00 93.56 99 LYS A N 1
ATOM 740 C CA . LYS A 1 99 ? 24.633 -8.779 -6.872 1.00 93.56 99 LYS A CA 1
ATOM 741 C C . LYS A 1 99 ? 24.234 -8.165 -8.224 1.00 93.56 99 LYS A C 1
ATOM 743 O O . LYS A 1 99 ? 24.861 -7.205 -8.650 1.00 93.56 99 LYS A O 1
ATOM 748 N N . GLY A 1 100 ? 23.229 -8.732 -8.895 1.00 94.19 100 GLY A N 1
ATOM 749 C CA . GLY A 1 100 ? 22.688 -8.236 -10.165 1.00 94.19 100 GLY A CA 1
ATOM 750 C C . GLY A 1 100 ? 21.574 -7.192 -10.031 1.00 94.19 100 GLY A C 1
ATOM 751 O O . GLY A 1 100 ? 20.943 -6.888 -11.032 1.00 94.19 100 GLY A O 1
ATOM 752 N N . GLY A 1 101 ? 21.287 -6.691 -8.823 1.00 92.81 101 GLY A N 1
ATOM 753 C CA . GLY A 1 101 ? 20.254 -5.672 -8.587 1.00 92.81 101 GLY A CA 1
ATOM 754 C C . GLY A 1 101 ? 18.836 -6.215 -8.385 1.00 92.81 101 GLY A C 1
ATOM 755 O O . GLY A 1 101 ? 17.931 -5.450 -8.081 1.00 92.81 101 GLY A O 1
ATOM 756 N N . ILE A 1 102 ? 18.627 -7.532 -8.490 1.00 96.88 102 ILE A N 1
ATOM 757 C CA . ILE A 1 102 ? 17.324 -8.152 -8.207 1.00 96.88 102 ILE A CA 1
ATOM 758 C C . ILE A 1 102 ? 17.056 -8.083 -6.700 1.00 96.88 102 ILE A C 1
ATOM 760 O O . ILE A 1 102 ? 17.770 -8.718 -5.918 1.00 96.88 102 ILE A O 1
ATOM 764 N N . LYS A 1 103 ? 16.027 -7.328 -6.309 1.00 97.94 103 LYS A N 1
ATOM 765 C CA . LYS A 1 103 ? 15.555 -7.170 -4.929 1.00 97.94 103 LYS A CA 1
ATOM 766 C C . LYS A 1 103 ? 14.324 -8.042 -4.698 1.00 97.94 103 LYS A C 1
ATOM 768 O O . LYS A 1 103 ? 13.354 -7.962 -5.443 1.00 97.94 103 LYS A O 1
ATOM 773 N N . VAL A 1 104 ? 14.366 -8.863 -3.656 1.00 98.25 104 VAL A N 1
ATOM 774 C CA . VAL A 1 104 ? 13.240 -9.683 -3.194 1.00 98.25 104 VAL A CA 1
ATOM 775 C C . VAL A 1 104 ? 12.822 -9.181 -1.822 1.00 98.25 104 VAL A C 1
ATOM 777 O O . VAL A 1 104 ? 13.658 -9.080 -0.923 1.00 98.25 104 VAL A O 1
ATOM 780 N N . ILE A 1 105 ? 11.541 -8.868 -1.662 1.00 98.56 105 ILE A N 1
ATOM 781 C CA . ILE A 1 105 ? 10.954 -8.406 -0.406 1.00 98.56 105 ILE A CA 1
ATOM 782 C C . ILE A 1 105 ? 10.187 -9.564 0.237 1.00 98.56 105 ILE A C 1
ATOM 784 O O . ILE A 1 105 ? 9.428 -10.260 -0.434 1.00 98.56 105 ILE A O 1
ATOM 788 N N . ASP A 1 106 ? 10.377 -9.767 1.540 1.00 97.81 106 ASP A N 1
ATOM 789 C CA . ASP A 1 106 ? 9.547 -10.681 2.327 1.00 97.81 106 ASP A CA 1
ATOM 790 C C . ASP A 1 106 ? 8.246 -9.967 2.712 1.00 97.81 106 ASP A C 1
ATOM 792 O O . ASP A 1 106 ? 8.217 -9.188 3.669 1.00 97.81 106 ASP A O 1
ATOM 796 N N . GLY A 1 107 ? 7.174 -10.229 1.961 1.00 95.81 107 GLY A N 1
ATOM 797 C CA . GLY A 1 107 ? 5.870 -9.592 2.164 1.00 95.81 107 GLY A CA 1
ATOM 798 C C . GLY A 1 107 ? 5.314 -9.769 3.580 1.00 95.81 107 GLY A C 1
ATOM 799 O O . GLY A 1 107 ? 4.711 -8.847 4.118 1.00 95.81 107 GLY A O 1
ATOM 800 N N . SER A 1 108 ? 5.604 -10.898 4.239 1.00 96.31 108 SER A N 1
ATOM 801 C CA . SER A 1 108 ? 5.144 -11.165 5.610 1.00 96.31 108 SER A CA 1
ATOM 802 C C . SER A 1 108 ? 5.821 -10.288 6.669 1.00 96.31 108 SER A C 1
ATOM 804 O O . SER A 1 108 ? 5.353 -10.182 7.801 1.00 96.31 108 SER A O 1
ATOM 806 N N . SER A 1 109 ? 6.942 -9.658 6.309 1.00 96.38 109 SER A N 1
ATOM 807 C CA . SER A 1 109 ? 7.711 -8.789 7.196 1.00 96.38 109 SER A CA 1
ATOM 808 C C . SER A 1 109 ? 7.335 -7.310 7.094 1.00 96.38 109 SER A C 1
ATOM 810 O O . SER A 1 109 ? 7.878 -6.508 7.858 1.00 96.38 109 SER A O 1
ATOM 812 N N . VAL A 1 110 ? 6.454 -6.949 6.155 1.00 97.69 110 VAL A N 1
ATOM 813 C CA . VAL A 1 110 ? 6.061 -5.561 5.910 1.00 97.69 110 VAL A CA 1
ATOM 814 C C . VAL A 1 110 ? 5.260 -5.037 7.098 1.00 97.69 110 VAL A C 1
ATOM 816 O O . VAL A 1 110 ? 4.258 -5.610 7.516 1.00 97.69 110 VAL A O 1
ATOM 819 N N . LYS A 1 111 ? 5.723 -3.919 7.650 1.00 96.75 111 LYS A N 1
ATOM 820 C CA . LYS A 1 111 ? 5.017 -3.100 8.630 1.00 96.75 111 LYS A CA 1
ATOM 821 C C . LYS A 1 111 ? 4.666 -1.780 7.980 1.00 96.75 111 LYS A C 1
ATOM 823 O O . LYS A 1 111 ? 5.515 -1.199 7.301 1.00 96.75 111 LYS A O 1
ATOM 828 N N . PHE A 1 112 ? 3.446 -1.323 8.219 1.00 96.44 112 PHE A N 1
ATOM 829 C CA . PHE A 1 112 ? 2.895 -0.128 7.599 1.00 96.44 112 PHE A CA 1
ATOM 830 C C . PHE A 1 112 ? 3.225 1.135 8.387 1.00 96.44 112 PHE A C 1
ATOM 832 O O . PHE A 1 112 ? 3.043 1.185 9.607 1.00 96.44 112 PHE A O 1
ATOM 839 N N . GLY A 1 113 ? 3.699 2.152 7.669 1.00 94.62 113 GLY A N 1
ATOM 840 C CA . GLY A 1 113 ? 3.715 3.526 8.148 1.00 94.62 113 GLY A CA 1
ATOM 841 C C . GLY A 1 113 ? 2.343 4.166 7.992 1.00 94.62 113 GLY A C 1
ATOM 842 O O . GLY A 1 113 ? 1.532 3.697 7.197 1.00 94.62 113 GLY A O 1
ATOM 843 N N . ARG A 1 114 ? 2.056 5.236 8.736 1.00 94.12 114 ARG A N 1
ATOM 844 C CA . ARG A 1 114 ? 0.835 6.011 8.491 1.00 94.12 114 ARG A CA 1
ATOM 845 C C . ARG A 1 114 ? 0.989 6.843 7.219 1.00 94.12 114 ARG A C 1
ATOM 847 O O . ARG A 1 114 ? 2.008 7.496 7.022 1.00 94.12 114 ARG A O 1
ATOM 854 N N . PHE A 1 115 ? -0.038 6.831 6.380 1.00 95.38 115 PHE A N 1
ATOM 855 C CA . PHE A 1 115 ? -0.133 7.699 5.219 1.00 95.38 115 PHE A CA 1
ATOM 856 C C . PHE A 1 115 ? -0.844 9.005 5.585 1.00 95.38 115 PHE A C 1
ATOM 858 O O . PHE A 1 115 ? -2.071 9.057 5.695 1.00 95.38 115 PHE A O 1
ATOM 865 N N . ASP A 1 116 ? -0.066 10.074 5.745 1.00 92.94 116 ASP A N 1
ATOM 866 C CA . ASP A 1 116 ? -0.580 11.389 6.151 1.00 92.94 116 ASP A CA 1
ATOM 867 C C . ASP A 1 116 ? -1.534 12.011 5.111 1.00 92.94 116 ASP A C 1
ATOM 869 O O . ASP A 1 116 ? -2.382 12.834 5.449 1.00 92.94 116 ASP A O 1
ATOM 873 N N . GLY A 1 117 ? -1.462 11.590 3.843 1.00 92.31 117 GLY A N 1
ATOM 874 C CA . GLY A 1 117 ? -2.368 12.058 2.787 1.00 92.31 117 GLY A CA 1
ATOM 875 C C . GLY A 1 117 ? -3.830 11.631 2.970 1.00 92.31 117 GLY A C 1
ATOM 876 O O . GLY A 1 117 ? -4.712 12.207 2.338 1.00 92.31 117 GLY A O 1
ATOM 877 N N . ALA A 1 118 ? -4.094 10.657 3.846 1.00 94.00 118 ALA A N 1
ATOM 878 C CA . ALA A 1 118 ? -5.430 10.132 4.121 1.00 94.00 118 ALA A CA 1
ATOM 879 C C . ALA A 1 118 ? -5.986 10.539 5.495 1.00 94.00 118 ALA A C 1
ATOM 881 O O . ALA A 1 118 ? -6.977 9.962 5.951 1.00 94.00 118 ALA A O 1
ATOM 882 N N . GLU A 1 119 ? -5.385 11.517 6.183 1.00 89.12 119 GLU A N 1
ATOM 883 C CA . GLU A 1 119 ? -5.948 12.012 7.440 1.00 89.12 119 GLU A CA 1
ATOM 884 C C . GLU A 1 119 ? -7.409 12.490 7.268 1.00 89.12 119 GLU A C 1
ATOM 886 O O . GLU A 1 119 ? -7.750 13.108 6.258 1.00 89.12 119 GLU A O 1
ATOM 891 N N . PRO A 1 120 ? -8.302 12.219 8.243 1.00 91.69 120 PRO A N 1
ATOM 892 C CA . PRO A 1 120 ? -8.035 11.673 9.579 1.00 91.69 120 PRO A CA 1
ATOM 893 C C . PRO A 1 120 ? -7.975 10.136 9.647 1.00 91.69 120 PRO A C 1
ATOM 895 O O . PRO A 1 120 ? -7.814 9.587 10.737 1.00 91.69 120 PRO A O 1
ATOM 898 N N . HIS A 1 121 ? -8.118 9.429 8.526 1.00 93.25 121 HIS A N 1
ATOM 899 C CA . HIS A 1 121 ? -8.170 7.971 8.509 1.00 93.25 121 HIS A CA 1
ATOM 900 C C . HIS A 1 121 ? -6.810 7.342 8.844 1.00 93.25 121 HIS A C 1
ATOM 902 O O . HIS A 1 121 ? -5.744 7.939 8.667 1.00 93.25 121 HIS A O 1
ATOM 908 N N . CYS A 1 122 ? -6.851 6.118 9.374 1.00 92.44 122 CYS A N 1
ATOM 909 C CA . CYS A 1 122 ? -5.659 5.315 9.613 1.00 92.44 122 CYS A CA 1
ATOM 910 C C . CYS A 1 122 ? -5.414 4.436 8.386 1.00 92.44 122 CYS A C 1
ATOM 912 O O . CYS A 1 122 ? -5.906 3.312 8.307 1.00 92.44 122 CYS A O 1
ATOM 914 N N . VAL A 1 123 ? -4.711 4.993 7.403 1.00 96.19 123 VAL A N 1
ATOM 915 C CA . VAL A 1 123 ? -4.306 4.270 6.197 1.00 96.19 123 VAL A CA 1
ATOM 916 C C . VAL A 1 123 ? -2.829 3.946 6.306 1.00 96.19 123 VAL A C 1
ATOM 918 O O . VAL A 1 123 ? -2.010 4.832 6.548 1.00 96.19 123 VAL A O 1
ATOM 921 N N . GLY A 1 124 ? -2.505 2.663 6.191 1.00 96.94 124 GLY A N 1
ATOM 922 C CA . GLY A 1 124 ? -1.147 2.155 6.210 1.00 96.94 124 GLY A CA 1
ATOM 923 C C . GLY A 1 124 ? -0.530 2.171 4.815 1.00 96.94 124 GLY A C 1
ATOM 924 O O . GLY A 1 124 ? -1.167 1.715 3.869 1.00 96.94 124 GLY A O 1
ATOM 925 N N . LEU A 1 125 ? 0.708 2.649 4.693 1.00 97.38 125 LEU A N 1
ATOM 926 C CA . LEU A 1 125 ? 1.497 2.635 3.461 1.00 97.38 125 LEU A CA 1
ATOM 927 C C . LEU A 1 125 ? 2.966 2.331 3.773 1.00 97.38 125 LEU A C 1
ATOM 929 O O . LEU A 1 125 ? 3.526 2.857 4.739 1.00 97.38 125 LEU A O 1
ATOM 933 N N . THR A 1 126 ? 3.587 1.498 2.938 1.00 98.25 126 THR A N 1
ATOM 934 C CA . THR A 1 126 ? 5.035 1.256 2.946 1.00 98.25 126 THR A CA 1
ATOM 935 C C . THR A 1 126 ? 5.550 1.087 1.524 1.00 98.25 126 THR A C 1
ATOM 937 O O . THR A 1 126 ? 5.166 0.141 0.834 1.00 98.25 126 THR A O 1
ATOM 940 N N . ASP A 1 127 ? 6.473 1.958 1.118 1.00 98.06 127 ASP A N 1
ATOM 941 C CA . ASP A 1 127 ? 7.206 1.833 -0.142 1.00 98.06 127 ASP A CA 1
ATOM 942 C C . ASP A 1 127 ? 8.241 0.702 -0.057 1.00 98.06 127 ASP A C 1
ATOM 944 O O . ASP A 1 127 ? 9.036 0.636 0.883 1.00 98.06 127 ASP A O 1
ATOM 948 N N . LEU A 1 128 ? 8.240 -0.200 -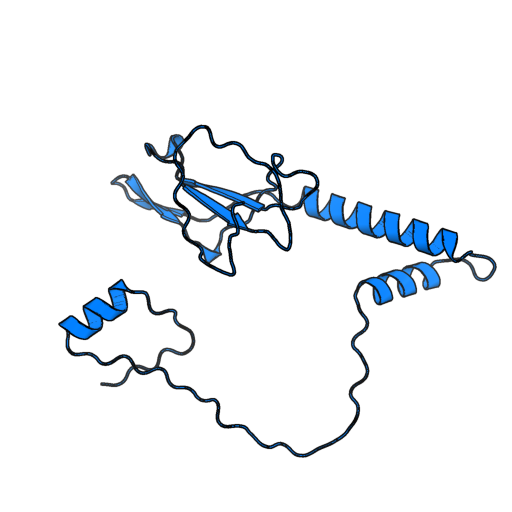1.040 1.00 98.19 128 LEU A N 1
ATOM 949 C CA . LEU A 1 128 ? 9.078 -1.407 -1.067 1.00 98.19 128 LEU A CA 1
ATOM 950 C C . LEU A 1 128 ? 10.171 -1.334 -2.139 1.00 98.19 128 LEU A C 1
ATOM 952 O O . LEU A 1 128 ? 11.301 -1.788 -1.916 1.00 98.19 128 LEU A O 1
ATOM 956 N N . VAL A 1 129 ? 9.835 -0.761 -3.296 1.00 98.31 129 VAL A N 1
ATOM 957 C CA . VAL A 1 129 ? 10.743 -0.488 -4.414 1.00 98.31 129 VAL A CA 1
ATOM 958 C C . VAL A 1 129 ? 10.631 0.987 -4.774 1.00 98.31 129 VAL A C 1
ATOM 960 O O . VAL A 1 129 ? 9.532 1.474 -5.033 1.00 98.31 129 VAL A O 1
ATOM 963 N N . THR A 1 130 ? 11.758 1.693 -4.801 1.00 97.75 130 THR A N 1
ATOM 964 C CA . THR A 1 130 ? 11.801 3.137 -5.077 1.00 97.75 130 THR A CA 1
ATOM 965 C C . THR A 1 130 ? 12.865 3.487 -6.119 1.00 97.75 130 THR A C 1
ATOM 967 O O . THR A 1 130 ? 13.587 2.624 -6.628 1.00 97.75 130 THR A O 1
ATOM 970 N N . GLY A 1 131 ? 13.000 4.781 -6.425 1.00 96.56 131 GLY A N 1
ATOM 971 C CA . GLY A 1 131 ? 14.098 5.286 -7.251 1.00 96.56 131 GLY A CA 1
ATOM 972 C C . GLY A 1 131 ? 15.490 5.002 -6.667 1.00 96.56 131 GLY A C 1
ATOM 973 O O . GLY A 1 131 ? 16.439 4.847 -7.434 1.00 96.56 131 GLY A O 1
ATOM 974 N N . ASP A 1 132 ? 15.615 4.846 -5.343 1.00 95.88 132 ASP A N 1
ATOM 975 C CA . ASP A 1 132 ? 16.887 4.506 -4.685 1.00 95.88 132 ASP A CA 1
ATOM 976 C C . ASP A 1 132 ? 17.347 3.077 -5.011 1.00 95.88 132 ASP A C 1
ATOM 978 O O . ASP A 1 132 ? 18.542 2.778 -4.979 1.00 95.88 132 ASP A O 1
ATOM 982 N N . ASP A 1 133 ? 16.412 2.201 -5.392 1.00 96.19 133 ASP A N 1
ATOM 983 C CA . ASP A 1 133 ? 16.707 0.864 -5.910 1.00 96.19 133 ASP A CA 1
ATOM 984 C C . ASP A 1 133 ? 17.087 0.881 -7.408 1.00 96.19 133 ASP A C 1
ATOM 986 O O . ASP A 1 133 ? 17.340 -0.169 -7.998 1.00 96.19 133 ASP A O 1
ATOM 990 N N . GLY A 1 134 ? 17.114 2.056 -8.050 1.00 96.56 134 GLY A N 1
ATOM 991 C CA . GLY A 1 134 ? 17.327 2.204 -9.492 1.00 96.56 134 GLY A CA 1
ATOM 992 C C . GLY A 1 134 ? 16.106 1.832 -10.341 1.00 96.56 134 GLY A C 1
ATOM 993 O O . GLY A 1 134 ? 16.243 1.608 -11.544 1.00 96.56 134 GLY A O 1
ATOM 994 N N . SER A 1 135 ? 14.921 1.746 -9.730 1.00 97.94 135 SER A N 1
ATOM 995 C CA . SER A 1 135 ? 13.669 1.439 -10.424 1.00 97.94 135 SER A CA 1
ATOM 996 C C . SER A 1 135 ? 13.064 2.690 -11.065 1.00 97.94 135 SER A C 1
ATOM 998 O O . SER A 1 135 ? 13.031 3.760 -10.460 1.00 97.94 135 SER A O 1
ATOM 1000 N N . SER A 1 136 ? 12.525 2.554 -12.280 1.00 97.56 136 SER A N 1
ATOM 1001 C CA . SER A 1 136 ? 11.709 3.599 -12.918 1.00 97.56 136 SER A CA 1
ATOM 1002 C C . SER A 1 136 ? 10.278 3.660 -12.375 1.00 97.56 136 SER A C 1
ATOM 1004 O O . SER A 1 136 ? 9.542 4.583 -12.707 1.00 97.56 136 SER A O 1
ATOM 1006 N N . MET A 1 137 ? 9.873 2.660 -11.589 1.00 98.19 137 MET A N 1
ATOM 1007 C CA . MET A 1 137 ? 8.556 2.547 -10.965 1.00 98.19 137 MET A CA 1
ATOM 1008 C C . MET A 1 137 ? 8.704 2.550 -9.445 1.00 98.19 137 MET A C 1
ATOM 1010 O O . MET A 1 137 ? 9.629 1.929 -8.914 1.00 98.19 137 MET A O 1
ATOM 1014 N N . ALA A 1 138 ? 7.772 3.197 -8.754 1.00 98.12 138 ALA A N 1
ATOM 1015 C CA . ALA A 1 138 ? 7.565 2.965 -7.333 1.00 98.12 138 ALA A CA 1
ATOM 1016 C C . ALA A 1 138 ? 6.622 1.768 -7.155 1.00 98.12 138 ALA A C 1
ATOM 1018 O O . ALA A 1 138 ? 5.691 1.591 -7.938 1.00 98.12 138 ALA A O 1
ATOM 1019 N N . ALA A 1 139 ? 6.874 0.943 -6.144 1.00 98.50 139 ALA A N 1
ATOM 1020 C CA . ALA A 1 139 ? 5.952 -0.104 -5.731 1.00 98.50 139 ALA A CA 1
ATOM 1021 C C . ALA A 1 139 ? 5.942 -0.199 -4.208 1.00 98.50 139 ALA A C 1
ATOM 1023 O O . ALA A 1 139 ? 6.996 -0.187 -3.567 1.00 98.50 139 ALA A O 1
ATOM 1024 N N . GLY A 1 140 ? 4.754 -0.331 -3.635 1.00 98.38 140 GLY A N 1
ATOM 1025 C CA . GLY A 1 140 ? 4.540 -0.401 -2.200 1.00 98.38 140 GLY A CA 1
ATOM 1026 C C . GLY A 1 140 ? 3.325 -1.251 -1.868 1.00 98.38 140 GLY A C 1
ATOM 1027 O O . GLY A 1 140 ? 2.610 -1.704 -2.760 1.00 98.38 140 GLY A O 1
ATOM 1028 N N . PHE A 1 141 ? 3.099 -1.466 -0.578 1.00 98.50 141 PHE A N 1
ATOM 1029 C CA . PHE A 1 141 ? 1.830 -1.994 -0.092 1.00 98.50 141 PHE A CA 1
ATOM 1030 C C . PHE A 1 141 ? 1.054 -0.895 0.613 1.00 98.50 141 PHE A C 1
ATOM 1032 O O . PHE A 1 141 ? 1.630 -0.063 1.321 1.00 98.50 141 PHE A O 1
ATOM 1039 N N . MET A 1 142 ? -0.266 -0.967 0.483 1.00 98.19 142 MET A N 1
ATOM 1040 C CA . MET A 1 142 ? -1.196 -0.217 1.309 1.00 98.19 142 MET A CA 1
ATOM 1041 C C . MET A 1 142 ? -2.172 -1.169 1.990 1.00 98.19 142 MET A C 1
ATOM 1043 O O . MET A 1 142 ? -2.539 -2.202 1.434 1.00 98.19 142 MET A O 1
ATOM 1047 N N . GLN A 1 143 ? -2.585 -0.815 3.203 1.00 97.56 143 GLN A N 1
ATOM 1048 C CA . GLN A 1 143 ? -3.565 -1.570 3.975 1.00 97.56 143 GLN A CA 1
ATOM 1049 C C . GLN A 1 143 ? -4.342 -0.624 4.884 1.00 97.56 143 GLN A C 1
ATOM 1051 O O . GLN A 1 143 ? -3.762 0.218 5.570 1.00 97.56 143 GLN A O 1
ATOM 1056 N N . TRP A 1 144 ? -5.661 -0.769 4.919 1.00 97.06 144 TRP A N 1
ATOM 1057 C CA . TRP A 1 144 ? -6.532 -0.032 5.829 1.00 97.06 144 TRP A CA 1
ATOM 1058 C C . TRP A 1 144 ? -7.848 -0.779 6.031 1.00 97.06 144 TRP A C 1
ATOM 1060 O O . TRP A 1 144 ? -8.126 -1.766 5.352 1.00 97.06 144 TRP A O 1
ATOM 1070 N N . GLU A 1 145 ? -8.670 -0.294 6.959 1.00 95.56 145 GLU A N 1
ATOM 1071 C CA . GLU A 1 145 ? -9.994 -0.847 7.232 1.00 95.56 145 GLU A CA 1
ATOM 1072 C C . GLU A 1 145 ? -11.051 0.264 7.190 1.00 95.56 145 GLU A C 1
ATOM 1074 O O . GLU A 1 145 ? -10.862 1.332 7.771 1.00 95.56 145 GLU A O 1
ATOM 1079 N N . ASN A 1 146 ? -12.161 0.002 6.489 1.00 94.81 146 ASN A N 1
ATOM 1080 C CA . ASN A 1 146 ? -13.384 0.816 6.466 1.00 94.81 146 ASN A CA 1
ATOM 1081 C C . ASN A 1 146 ? -13.155 2.344 6.379 1.00 94.81 146 ASN A C 1
ATOM 1083 O O . ASN A 1 146 ? -13.624 3.114 7.222 1.00 94.81 146 ASN A O 1
ATOM 1087 N N . ALA A 1 147 ? -12.429 2.786 5.349 1.00 94.75 147 ALA A N 1
ATOM 1088 C CA . ALA A 1 147 ? -12.137 4.197 5.110 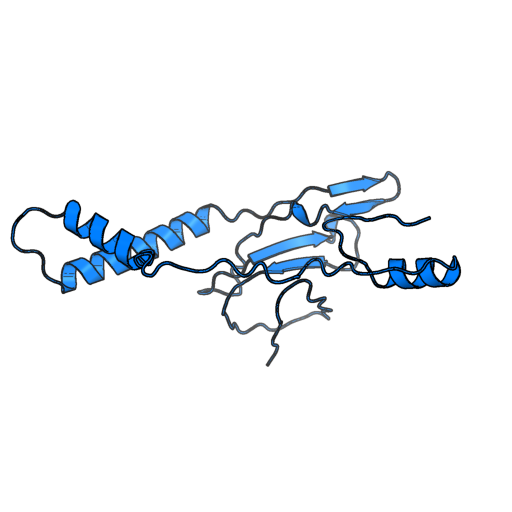1.00 94.75 147 ALA A CA 1
ATOM 1089 C C . ALA A 1 147 ? -12.243 4.561 3.624 1.00 94.75 147 ALA A C 1
ATOM 1091 O O . ALA A 1 147 ? -11.933 3.751 2.752 1.00 94.75 147 ALA A O 1
ATOM 1092 N N . PHE A 1 148 ? -12.649 5.806 3.365 1.00 96.50 148 PHE A N 1
ATOM 1093 C CA . PHE A 1 148 ? -12.637 6.448 2.052 1.00 96.50 148 PHE A CA 1
ATOM 1094 C C . PHE A 1 148 ? -11.987 7.818 2.200 1.00 96.50 148 PHE A C 1
ATOM 1096 O O . PHE A 1 148 ? -12.370 8.584 3.082 1.00 96.50 148 PHE A O 1
ATOM 1103 N N . PHE A 1 149 ? -11.036 8.136 1.331 1.00 96.19 149 PHE A N 1
ATOM 1104 C CA . PHE A 1 149 ? -10.338 9.417 1.339 1.00 96.19 149 PHE A CA 1
ATOM 1105 C C . PHE A 1 149 ? -10.085 9.885 -0.102 1.00 96.19 149 PHE A C 1
ATOM 1107 O O . PHE A 1 149 ? -9.893 9.050 -0.987 1.00 96.19 149 PHE A O 1
ATOM 1114 N N . PRO A 1 150 ? -10.129 11.201 -0.371 1.00 96.69 150 PRO A N 1
ATOM 1115 C CA . PRO A 1 150 ? -9.874 11.729 -1.703 1.00 96.69 150 PRO A CA 1
ATOM 1116 C C . PRO A 1 150 ? -8.373 11.721 -2.013 1.00 96.69 150 PRO A C 1
ATOM 1118 O O . PRO A 1 150 ? -7.565 12.157 -1.195 1.00 96.69 150 PRO A O 1
ATOM 1121 N N . TRP A 1 151 ? -8.008 11.297 -3.223 1.00 97.00 151 TRP A N 1
ATOM 1122 C CA . TRP A 1 151 ? -6.634 11.362 -3.714 1.00 97.00 151 TRP A CA 1
ATOM 1123 C C . TRP A 1 151 ? -6.603 11.708 -5.205 1.00 97.00 151 TRP A C 1
ATOM 1125 O O . TRP A 1 151 ? -7.427 11.221 -5.977 1.00 97.00 151 TRP A O 1
ATOM 1135 N N . THR A 1 152 ? -5.653 12.554 -5.608 1.00 97.06 152 THR A N 1
ATOM 1136 C CA . THR A 1 152 ? -5.414 12.890 -7.018 1.00 97.06 152 THR A CA 1
ATOM 1137 C C . THR A 1 152 ? -4.070 12.313 -7.422 1.00 97.06 152 THR A C 1
ATOM 1139 O O . THR A 1 152 ? -3.032 12.804 -6.978 1.00 97.06 152 THR A O 1
ATOM 1142 N N . LEU A 1 153 ? -4.085 11.306 -8.291 1.00 96.75 153 LEU A N 1
ATOM 1143 C CA . LEU A 1 153 ? -2.862 10.741 -8.841 1.00 96.75 153 LEU A CA 1
ATOM 1144 C C . LEU A 1 153 ? -2.293 11.671 -9.916 1.00 96.75 153 LEU A C 1
ATOM 1146 O O . LEU A 1 153 ? -3.001 12.126 -10.815 1.00 96.75 153 LEU A O 1
ATOM 1150 N N . ASN A 1 154 ? -0.997 11.953 -9.819 1.00 97.38 154 ASN A N 1
ATOM 1151 C CA . ASN A 1 154 ? -0.220 12.676 -10.829 1.00 97.38 154 ASN A CA 1
ATOM 1152 C C . ASN A 1 154 ? 0.744 11.745 -11.590 1.00 97.38 154 ASN A C 1
ATOM 1154 O O . ASN A 1 154 ? 1.688 12.215 -12.227 1.00 97.38 154 ASN A O 1
ATOM 1158 N N . TYR A 1 155 ? 0.487 10.440 -11.513 1.00 97.12 155 TYR A N 1
ATOM 1159 C CA . TYR A 1 155 ? 1.198 9.343 -12.160 1.00 97.12 155 TYR A CA 1
ATOM 1160 C C . TYR A 1 155 ? 0.207 8.223 -12.504 1.00 97.12 155 TYR A C 1
ATOM 1162 O O . TYR A 1 155 ? -0.906 8.190 -11.977 1.00 97.12 155 TYR A O 1
ATOM 1170 N N . ASP A 1 156 ? 0.621 7.314 -13.382 1.00 98.19 156 ASP A N 1
ATOM 1171 C CA . ASP A 1 156 ? -0.122 6.082 -13.645 1.00 98.19 156 ASP A CA 1
ATOM 1172 C C . ASP A 1 156 ? 0.092 5.090 -12.491 1.00 98.19 156 ASP A C 1
ATOM 1174 O O . ASP A 1 156 ? 1.210 4.949 -11.991 1.00 98.19 156 ASP A O 1
ATOM 1178 N N . GLU A 1 157 ? -0.964 4.384 -12.089 1.00 98.25 157 GLU A N 1
ATOM 1179 C CA . GLU A 1 157 ? -0.943 3.404 -10.996 1.00 98.25 157 GLU A CA 1
ATOM 1180 C C . GLU A 1 157 ? -1.610 2.096 -11.433 1.00 98.25 157 GLU A C 1
ATOM 1182 O O . GLU A 1 157 ? -2.569 2.091 -12.210 1.00 98.25 157 GLU A O 1
ATOM 1187 N N . ILE A 1 158 ? -1.063 0.975 -10.959 1.00 98.19 158 ILE A N 1
ATOM 1188 C CA . ILE A 1 158 ? -1.608 -0.368 -11.159 1.00 98.19 158 ILE A CA 1
ATOM 1189 C C . ILE A 1 158 ? -1.720 -1.023 -9.788 1.00 98.19 158 ILE A C 1
ATOM 1191 O O . ILE A 1 158 ? -0.703 -1.275 -9.142 1.00 98.19 158 ILE A O 1
ATOM 1195 N N . ASP A 1 159 ? -2.944 -1.373 -9.401 1.00 98.12 159 ASP A N 1
ATOM 1196 C CA . ASP A 1 159 ? -3.221 -2.045 -8.137 1.00 98.12 159 ASP A CA 1
ATOM 1197 C C . ASP A 1 159 ? -3.384 -3.552 -8.313 1.00 98.12 159 ASP A C 1
ATOM 1199 O O . ASP A 1 159 ? -4.116 -4.034 -9.182 1.00 98.12 159 ASP A O 1
ATOM 1203 N N . MET A 1 160 ? -2.749 -4.305 -7.418 1.00 98.06 160 MET A N 1
ATOM 1204 C CA . MET A 1 160 ? -3.000 -5.729 -7.234 1.00 98.06 160 MET A CA 1
ATOM 1205 C C . MET A 1 160 ? -3.585 -5.949 -5.839 1.00 98.06 160 MET A C 1
ATOM 1207 O O . MET A 1 160 ? -2.879 -5.827 -4.838 1.00 98.06 160 MET A O 1
ATOM 1211 N N . VAL A 1 161 ? -4.871 -6.297 -5.767 1.00 98.12 161 VAL A N 1
ATOM 1212 C CA . VAL A 1 161 ? -5.550 -6.571 -4.492 1.00 98.12 161 VAL A CA 1
ATOM 1213 C C . VAL A 1 161 ? -5.104 -7.935 -3.967 1.00 98.12 161 VAL A C 1
ATOM 1215 O O . VAL A 1 161 ? -5.412 -8.968 -4.562 1.00 98.12 161 VAL A O 1
ATOM 1218 N N . LEU A 1 162 ? -4.357 -7.933 -2.859 1.00 97.50 162 LEU A N 1
ATOM 1219 C CA . LEU A 1 162 ? -3.880 -9.155 -2.201 1.00 97.50 162 LEU A CA 1
ATOM 1220 C C . LEU A 1 162 ? -4.930 -9.742 -1.249 1.00 97.50 162 LEU A C 1
ATOM 1222 O O . LEU A 1 162 ? -5.112 -10.956 -1.206 1.00 97.50 162 LEU A O 1
ATOM 1226 N N . GLU A 1 163 ? -5.628 -8.879 -0.508 1.00 97.12 163 GLU A N 1
ATOM 1227 C CA . GLU A 1 163 ? -6.646 -9.242 0.479 1.00 97.12 163 GLU A CA 1
ATOM 1228 C C . GLU A 1 163 ? -7.803 -8.230 0.446 1.00 97.12 163 GLU A C 1
ATOM 1230 O O . GLU A 1 163 ? -7.589 -7.040 0.216 1.00 97.12 163 GLU A O 1
ATOM 1235 N N . GLY A 1 164 ? -9.032 -8.696 0.700 1.00 97.88 164 GLY A N 1
ATOM 1236 C CA . GLY A 1 164 ? -10.220 -7.840 0.775 1.00 97.88 164 GLY A CA 1
ATOM 1237 C C . GLY A 1 164 ? -10.690 -7.293 -0.578 1.00 97.88 164 GLY A C 1
ATOM 1238 O O . GLY A 1 164 ? -10.708 -8.011 -1.578 1.00 97.88 164 GLY A O 1
ATOM 1239 N N . GLU A 1 165 ? -11.116 -6.029 -0.589 1.00 97.56 165 GLU A N 1
ATOM 1240 C CA . GLU A 1 165 ? -11.608 -5.321 -1.774 1.00 97.56 165 GLU A CA 1
ATOM 1241 C C . GLU A 1 165 ? -11.119 -3.864 -1.792 1.00 97.56 165 GLU A C 1
ATOM 1243 O O . GLU A 1 165 ? -11.056 -3.205 -0.754 1.00 97.56 165 GLU A O 1
A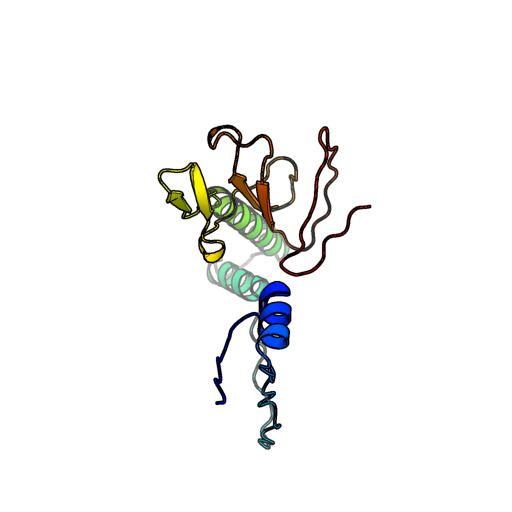TOM 1248 N N . LEU A 1 166 ? -10.793 -3.355 -2.985 1.00 97.88 166 LEU A N 1
ATOM 1249 C CA . LEU A 1 166 ? -10.445 -1.954 -3.222 1.00 97.88 166 LEU A CA 1
ATOM 1250 C C . LEU A 1 166 ? -11.550 -1.292 -4.045 1.00 97.88 166 LEU A C 1
ATOM 1252 O O . LEU A 1 166 ? -11.886 -1.751 -5.137 1.00 97.88 166 LEU A O 1
ATOM 1256 N N . HIS A 1 167 ? -12.105 -0.194 -3.535 1.00 97.81 167 HIS A N 1
ATOM 1257 C CA . HIS A 1 167 ? -13.125 0.594 -4.222 1.00 97.81 167 HIS A CA 1
ATOM 1258 C C . HIS A 1 167 ? -12.592 1.983 -4.578 1.00 97.81 167 HIS A C 1
ATOM 1260 O O . HIS A 1 167 ? -12.364 2.801 -3.691 1.00 97.81 167 HIS A O 1
ATOM 1266 N N . VAL A 1 168 ? -12.494 2.269 -5.878 1.00 96.75 168 VAL A N 1
ATOM 1267 C CA . VAL A 1 168 ? -12.179 3.600 -6.426 1.00 96.75 168 VAL A CA 1
ATOM 1268 C C . VAL A 1 168 ? -13.460 4.196 -7.015 1.00 96.75 168 VAL A C 1
ATOM 1270 O O . VAL A 1 168 ? -14.168 3.504 -7.753 1.00 96.75 168 VAL A O 1
ATOM 1273 N N . ARG A 1 169 ? -13.817 5.432 -6.641 1.00 89.06 169 ARG A N 1
ATOM 1274 C CA . ARG A 1 169 ? -15.093 6.076 -7.005 1.00 89.06 169 ARG A CA 1
ATOM 1275 C C . ARG A 1 169 ? -14.946 7.566 -7.260 1.00 89.06 169 ARG A C 1
ATOM 1277 O O . ARG A 1 169 ? -14.114 8.188 -6.567 1.00 89.06 169 ARG A O 1
#